Protein AF-A0A6J6YSU6-F1 (afdb_monomer)

Mean predicted aligned error: 17.95 Å

Solvent-accessible surfa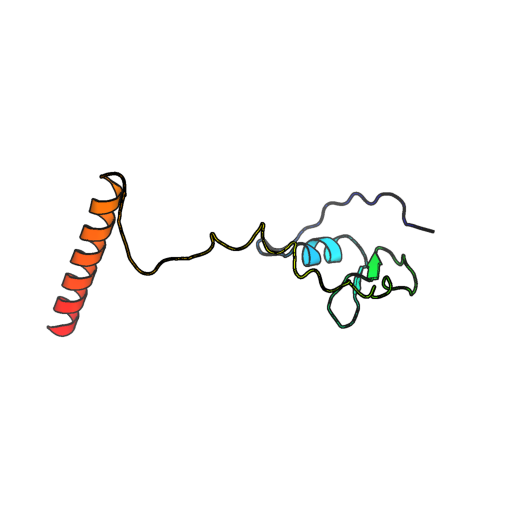ce area (backbone atoms only — not comparable to full-atom values): 7048 Å² total; per-residue (Å²): 125,80,76,74,92,83,87,85,89,72,93,73,63,97,87,56,51,74,65,55,53,48,56,66,71,42,56,67,41,61,55,95,89,66,50,82,28,23,51,74,65,32,52,78,78,58,50,84,77,90,70,87,73,73,85,69,88,76,64,76,82,75,84,74,90,82,83,78,83,79,85,87,82,82,86,88,60,63,82,69,60,56,57,54,55,55,50,54,52,52,51,53,51,52,52,53,53,55,60,73,76,106

InterPro domains:
  IPR047703 SCO2322-like domain [PF28005] (2-50)

Sequence (102 aa):
MPPNTILSCVLVKKNATGTDVLNAAVTVRNDKSGLLCGIE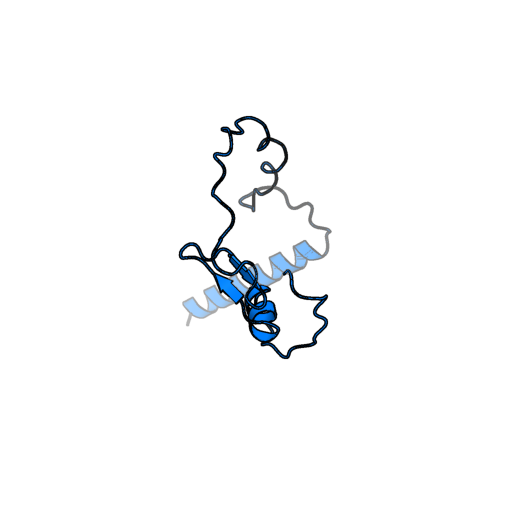GYPKSECGPEIDMPEITAVAASGELEEKEELGEELEIEPLIALSIATVIAIALAVGIKRRRK

Organism: NCBI:txid449393

pLDDT: mean 78.02, std 17.31, range [36.91, 97.62]

Secondary structure (DSSP, 8-state):
-PPPP--------TT--HHHHHHHHS-EEE-TTS-EEEETTBSSS---PPP-----TTSTTSS-SS----SS------HHHHHHHHHHHHHHHHHHHHHHT-

Foldseek 3Di:
DDDDDFDDDFDDDPPDDPVNRLVRRFDWDADPVRHTQDTNCPVVDDRDDDDPDPPCPDPVPPDPDPPPPDDDDDDPDDPVVVVVVVVVVVVVVVVVVVVVVD

Structure (mmCIF, N/CA/C/O backbone):
data_AF-A0A6J6YSU6-F1
#
_entry.id   AF-A0A6J6YSU6-F1
#
loop_
_atom_site.group_PDB
_atom_site.id
_atom_site.type_symbol
_atom_site.label_atom_id
_atom_site.label_alt_id
_atom_site.label_comp_id
_atom_site.label_asym_id
_atom_site.label_entity_id
_atom_site.label_seq_id
_atom_site.pdbx_PDB_ins_code
_atom_site.Cartn_x
_atom_site.Cartn_y
_atom_site.Cartn_z
_atom_site.occupancy
_atom_site.B_iso_or_equiv
_atom_site.auth_seq_id
_atom_site.auth_comp_id
_atom_site.auth_asym_id
_atom_site.auth_atom_id
_atom_site.pdbx_PDB_model_num
ATOM 1 N N . MET A 1 1 ? 6.672 -3.105 -17.125 1.00 74.44 1 MET A N 1
ATOM 2 C CA . MET A 1 1 ? 5.564 -2.298 -17.669 1.00 74.44 1 MET A CA 1
ATOM 3 C C . MET A 1 1 ? 4.687 -1.910 -16.490 1.00 74.44 1 MET A C 1
ATOM 5 O O . MET A 1 1 ? 4.536 -2.769 -15.624 1.00 74.44 1 MET A O 1
ATOM 9 N N . PRO A 1 2 ? 4.207 -0.658 -16.391 1.00 80.00 2 PRO A N 1
ATOM 10 C CA . PRO A 1 2 ? 3.287 -0.264 -15.328 1.00 80.00 2 PRO A CA 1
ATOM 11 C C . PRO A 1 2 ? 2.037 -1.157 -15.334 1.00 80.00 2 PRO A C 1
ATOM 13 O O . PRO A 1 2 ? 1.628 -1.589 -16.418 1.00 80.00 2 PRO A O 1
ATOM 16 N N . PRO A 1 3 ? 1.448 -1.461 -14.167 1.00 80.00 3 PRO A N 1
ATOM 17 C CA . PRO A 1 3 ? 0.213 -2.227 -14.101 1.00 80.00 3 PRO A CA 1
ATOM 18 C C . PRO A 1 3 ? -0.935 -1.456 -14.766 1.00 80.00 3 PRO A C 1
ATOM 20 O O . PRO A 1 3 ? -0.928 -0.225 -14.831 1.00 80.00 3 PRO A O 1
ATOM 23 N N . ASN A 1 4 ? -1.933 -2.193 -15.257 1.00 88.88 4 ASN A N 1
ATOM 24 C CA . ASN A 1 4 ? -3.199 -1.598 -15.689 1.00 88.88 4 ASN A CA 1
ATOM 25 C C . ASN A 1 4 ? -3.907 -0.937 -14.496 1.00 88.88 4 ASN A C 1
ATOM 27 O O . ASN A 1 4 ? -3.550 -1.182 -13.346 1.00 88.88 4 ASN A O 1
ATOM 31 N N . THR A 1 5 ? -4.930 -0.122 -14.752 1.00 90.62 5 THR A N 1
ATOM 32 C CA . THR A 1 5 ? -5.744 0.471 -13.683 1.00 90.62 5 THR A CA 1
ATOM 33 C C . THR A 1 5 ? -6.320 -0.613 -12.770 1.00 90.62 5 THR A C 1
ATOM 35 O O . THR A 1 5 ? -6.957 -1.553 -13.243 1.00 90.62 5 THR A O 1
ATOM 38 N N . ILE A 1 6 ? -6.112 -0.464 -11.460 1.00 88.25 6 ILE A N 1
ATOM 39 C CA . ILE A 1 6 ? -6.594 -1.396 -10.437 1.00 88.25 6 ILE A CA 1
ATOM 40 C C . ILE A 1 6 ? -7.782 -0.746 -9.731 1.00 88.25 6 ILE A C 1
ATOM 42 O O . ILE A 1 6 ? -7.654 0.331 -9.153 1.00 88.25 6 ILE A O 1
ATOM 46 N N . LEU A 1 7 ? -8.939 -1.402 -9.784 1.00 92.81 7 LEU A N 1
ATOM 47 C CA . LEU A 1 7 ? -10.160 -0.986 -9.098 1.00 92.81 7 LEU A CA 1
ATOM 48 C C . LEU A 1 7 ? -10.630 -2.152 -8.233 1.00 92.81 7 LEU A C 1
ATOM 50 O O . LEU A 1 7 ? -11.032 -3.189 -8.757 1.00 92.81 7 LEU A O 1
ATOM 54 N N . SER A 1 8 ? -10.544 -1.994 -6.915 1.00 91.25 8 SER A N 1
ATOM 55 C CA . SER A 1 8 ? -10.910 -3.033 -5.953 1.00 91.25 8 SER A CA 1
ATOM 56 C C . SER A 1 8 ? -11.515 -2.419 -4.694 1.00 91.25 8 SER A C 1
ATOM 58 O O . SER A 1 8 ? -11.174 -1.300 -4.308 1.00 91.25 8 SER A O 1
ATOM 60 N N . CYS A 1 9 ? -12.408 -3.164 -4.048 1.00 95.75 9 CYS A N 1
ATOM 61 C CA . CYS A 1 9 ? -12.938 -2.837 -2.730 1.00 95.75 9 CYS A CA 1
ATOM 62 C C . CYS A 1 9 ? -12.347 -3.806 -1.705 1.00 95.75 9 CYS A C 1
ATOM 64 O O . CYS A 1 9 ? -12.328 -5.014 -1.936 1.00 95.75 9 CYS A O 1
ATOM 66 N N . VAL A 1 10 ? -11.912 -3.285 -0.557 1.00 96.25 10 VAL A N 1
ATOM 67 C CA . VAL A 1 10 ? -11.300 -4.084 0.512 1.00 96.25 10 VAL A CA 1
ATOM 68 C C . VAL A 1 10 ? -11.933 -3.798 1.864 1.00 96.25 10 VAL A C 1
ATOM 70 O O . VAL A 1 10 ? -12.384 -2.688 2.143 1.00 96.25 10 VAL A O 1
ATOM 73 N N . LEU A 1 11 ? -11.966 -4.825 2.710 1.00 97.38 11 LEU A N 1
ATOM 74 C CA . LEU A 1 11 ? -12.444 -4.738 4.084 1.00 97.38 11 LEU A CA 1
ATOM 75 C C . LEU A 1 11 ? -11.267 -4.454 5.012 1.00 97.38 11 LEU A C 1
ATOM 77 O O . LEU A 1 11 ? -10.323 -5.237 5.094 1.00 97.38 11 LEU A O 1
ATOM 81 N N . VAL A 1 12 ? -11.351 -3.345 5.738 1.00 97.38 12 VAL A N 1
ATOM 82 C CA . VAL A 1 12 ? -10.335 -2.915 6.701 1.00 97.38 12 VAL A CA 1
ATOM 83 C C . VAL A 1 12 ? -10.970 -2.568 8.043 1.00 97.38 12 VAL A C 1
ATOM 85 O O . VAL A 1 12 ? -12.187 -2.421 8.170 1.00 97.38 12 VAL A O 1
ATOM 88 N N . LYS A 1 13 ? -10.137 -2.435 9.076 1.00 97.62 13 LYS A N 1
ATOM 89 C CA . LYS A 1 13 ? -10.581 -1.964 10.393 1.00 97.62 13 LYS A CA 1
ATOM 90 C C . LYS A 1 13 ? -11.022 -0.499 10.311 1.00 97.62 13 LYS A C 1
ATOM 92 O O . LYS A 1 13 ? -10.513 0.263 9.500 1.00 97.62 13 LYS A O 1
ATOM 97 N N . LYS A 1 14 ? -11.913 -0.083 11.215 1.00 96.31 14 LYS A N 1
ATOM 98 C CA . LYS A 1 14 ? -12.457 1.288 11.247 1.00 96.31 14 LYS A CA 1
ATOM 99 C C . LYS A 1 14 ? -11.388 2.386 11.380 1.00 96.31 14 LYS A C 1
ATOM 101 O O . LYS A 1 14 ? -11.578 3.465 10.843 1.00 96.31 14 LYS A O 1
ATOM 106 N N . ASN A 1 15 ? -10.275 2.093 12.054 1.00 96.44 15 ASN A N 1
ATOM 107 C CA . ASN A 1 15 ? -9.168 3.032 12.271 1.00 96.44 15 ASN A CA 1
ATOM 108 C C . ASN A 1 15 ? -7.943 2.680 11.406 1.00 96.44 15 ASN A C 1
ATOM 110 O O . ASN A 1 15 ? -6.810 2.873 11.837 1.00 96.44 15 ASN A O 1
ATOM 114 N N . ALA A 1 16 ? -8.166 2.062 10.244 1.00 96.56 16 ALA A N 1
ATOM 115 C CA . ALA A 1 16 ? -7.104 1.744 9.300 1.00 96.56 16 ALA A CA 1
ATOM 116 C C . ALA A 1 16 ? -6.562 3.019 8.643 1.00 96.56 16 ALA A C 1
ATOM 118 O O . ALA A 1 16 ? -7.312 3.941 8.321 1.00 96.56 16 ALA A O 1
ATOM 119 N N . THR A 1 17 ? -5.254 3.050 8.428 1.00 94.62 17 THR A N 1
ATOM 120 C CA . THR A 1 17 ? -4.569 4.113 7.693 1.00 94.62 17 THR A CA 1
ATOM 121 C C . THR A 1 17 ? -4.712 3.912 6.183 1.00 94.62 17 THR A C 1
ATOM 123 O O . THR 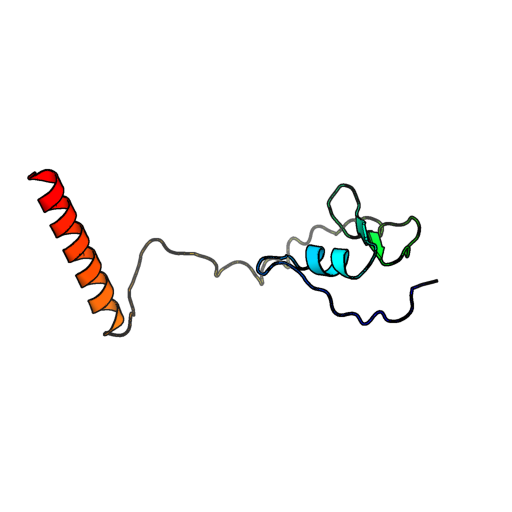A 1 17 ? -5.060 2.827 5.711 1.00 94.62 17 THR A O 1
ATOM 126 N N . GLY A 1 18 ? -4.403 4.944 5.391 1.00 92.31 18 GLY A N 1
ATOM 127 C CA . GLY A 1 18 ? -4.396 4.822 3.927 1.00 92.31 18 GLY A CA 1
ATOM 128 C C . GLY A 1 18 ? -3.449 3.723 3.426 1.00 92.31 18 GLY A C 1
ATOM 129 O O . GLY A 1 18 ? -3.787 2.990 2.499 1.00 92.31 18 GLY A O 1
ATOM 130 N N . THR A 1 19 ? -2.305 3.539 4.088 1.00 92.31 19 THR A N 1
ATOM 131 C CA . THR A 1 19 ? -1.363 2.448 3.801 1.00 92.31 19 THR A CA 1
ATOM 132 C C . THR A 1 19 ? -1.939 1.073 4.115 1.00 92.31 19 THR A C 1
ATOM 134 O O . THR A 1 19 ? -1.712 0.145 3.347 1.00 92.31 19 THR A O 1
ATOM 137 N N . ASP A 1 20 ? -2.729 0.928 5.181 1.00 93.88 20 ASP A N 1
ATOM 138 C CA . ASP A 1 20 ? -3.390 -0.346 5.497 1.00 93.88 20 ASP A CA 1
ATOM 139 C C . ASP A 1 20 ? -4.404 -0.736 4.417 1.00 93.88 20 ASP A C 1
ATOM 141 O O . ASP A 1 20 ? -4.480 -1.899 4.022 1.00 93.88 20 ASP A O 1
ATOM 145 N N . VAL A 1 21 ? -5.159 0.242 3.908 1.00 95.19 21 VAL A N 1
ATOM 146 C CA . VAL A 1 21 ? -6.100 0.036 2.797 1.00 95.19 21 VAL A CA 1
ATOM 147 C C . VAL A 1 21 ? -5.356 -0.363 1.528 1.00 95.19 21 VAL A C 1
ATOM 149 O O . VAL A 1 21 ? -5.746 -1.327 0.871 1.00 95.19 21 VAL A O 1
ATOM 152 N N . LEU A 1 22 ? -4.273 0.344 1.198 1.00 93.94 22 LEU A N 1
ATOM 153 C CA . LEU A 1 22 ? -3.479 0.044 0.011 1.00 93.94 22 LEU A CA 1
ATOM 154 C C . LEU A 1 22 ? -2.865 -1.362 0.092 1.00 93.94 22 LEU A C 1
ATOM 156 O O . LEU A 1 22 ? -3.014 -2.139 -0.846 1.00 93.94 22 LEU A O 1
ATOM 160 N N . ASN A 1 23 ? -2.270 -1.718 1.232 1.00 93.06 23 ASN A N 1
ATOM 161 C CA . ASN A 1 23 ? -1.693 -3.044 1.478 1.00 93.06 23 ASN A CA 1
ATOM 162 C C . ASN A 1 23 ? -2.736 -4.170 1.450 1.00 93.06 23 ASN A C 1
ATOM 164 O O . ASN A 1 23 ? -2.406 -5.310 1.133 1.00 93.06 23 ASN A O 1
ATOM 168 N N . ALA A 1 24 ? -3.992 -3.877 1.794 1.00 94.88 24 ALA A N 1
ATOM 169 C CA . ALA A 1 24 ? -5.078 -4.845 1.684 1.00 94.88 24 ALA A CA 1
ATOM 170 C C . ALA A 1 24 ? -5.533 -5.056 0.229 1.00 94.88 24 ALA A C 1
ATOM 172 O O . ALA A 1 24 ? -6.059 -6.121 -0.093 1.00 94.88 24 ALA A O 1
ATOM 173 N N . ALA A 1 25 ? -5.370 -4.051 -0.635 1.00 94.50 25 ALA A N 1
ATOM 174 C CA . ALA A 1 25 ? -5.829 -4.089 -2.023 1.00 94.50 25 ALA A CA 1
ATOM 175 C C . ALA A 1 25 ? -4.790 -4.652 -2.994 1.00 94.50 25 ALA A C 1
ATOM 177 O O . ALA A 1 25 ? -5.170 -5.309 -3.964 1.00 94.50 25 ALA A O 1
ATOM 178 N N . VAL A 1 26 ? -3.509 -4.372 -2.762 1.00 93.75 26 VAL A N 1
ATOM 179 C CA . VAL A 1 26 ? -2.411 -4.659 -3.692 1.00 93.75 26 VAL A CA 1
ATOM 180 C C . VAL A 1 26 ? -1.123 -4.984 -2.946 1.00 93.75 26 VAL A C 1
ATOM 182 O O . VAL A 1 26 ? -0.933 -4.616 -1.788 1.00 93.75 26 VAL A O 1
ATOM 185 N N . THR A 1 27 ? -0.197 -5.638 -3.639 1.00 92.56 27 THR A N 1
ATOM 186 C CA . THR A 1 27 ? 1.155 -5.868 -3.134 1.00 92.56 27 THR A CA 1
ATOM 187 C C . THR A 1 27 ? 1.962 -4.582 -3.228 1.00 92.56 27 THR A C 1
ATOM 189 O O . THR A 1 27 ? 2.187 -4.051 -4.318 1.00 92.56 27 THR A O 1
ATOM 192 N N . VAL A 1 28 ? 2.449 -4.111 -2.085 1.00 93.50 28 VAL A N 1
ATOM 193 C CA . VAL A 1 28 ? 3.249 -2.893 -1.969 1.00 93.50 28 VAL A CA 1
ATOM 194 C C . VAL A 1 28 ? 4.659 -3.239 -1.506 1.00 93.50 28 VAL A C 1
ATOM 196 O O . VAL A 1 28 ? 4.858 -4.089 -0.639 1.00 93.50 28 VAL A O 1
ATOM 199 N N . ARG A 1 29 ? 5.652 -2.562 -2.082 1.00 92.38 29 ARG A N 1
ATOM 200 C CA . ARG A 1 29 ? 7.035 -2.577 -1.601 1.00 92.38 29 ARG A CA 1
ATOM 201 C C . ARG A 1 29 ? 7.358 -1.225 -0.985 1.00 92.38 29 ARG A C 1
ATOM 203 O O . ARG A 1 29 ? 7.201 -0.213 -1.662 1.00 92.38 29 ARG A O 1
ATOM 210 N N . ASN A 1 30 ? 7.876 -1.224 0.236 1.00 91.81 30 ASN A N 1
ATOM 211 C CA . ASN A 1 30 ? 8.399 -0.036 0.907 1.00 91.81 30 ASN A CA 1
ATOM 212 C C . ASN A 1 30 ? 9.925 -0.106 1.030 1.00 91.81 30 ASN A C 1
ATOM 214 O O . ASN A 1 30 ? 10.508 -1.195 0.993 1.00 91.81 30 ASN A O 1
ATOM 218 N N . ASP A 1 31 ? 10.570 1.046 1.178 1.00 89.12 31 ASP A N 1
ATOM 219 C CA . ASP A 1 31 ? 11.964 1.119 1.610 1.00 89.12 31 ASP A CA 1
ATOM 220 C C . ASP A 1 31 ? 12.079 1.060 3.148 1.00 89.12 31 ASP A C 1
ATOM 222 O O . ASP A 1 31 ? 11.114 0.809 3.872 1.00 89.12 31 ASP A O 1
ATOM 226 N N . LYS A 1 32 ? 13.290 1.302 3.660 1.00 86.50 32 LYS A N 1
ATOM 227 C CA . LYS A 1 32 ? 13.558 1.350 5.104 1.00 86.50 32 LYS A CA 1
ATOM 228 C C . LYS A 1 32 ? 13.012 2.607 5.787 1.00 86.50 32 LYS A C 1
ATOM 230 O O . LYS A 1 32 ? 12.869 2.588 7.006 1.00 86.50 32 LYS A O 1
ATOM 235 N N . SER A 1 33 ? 12.756 3.680 5.039 1.00 86.69 33 SER A N 1
ATOM 236 C CA . SER A 1 33 ? 12.178 4.919 5.566 1.00 86.69 33 SER A CA 1
ATOM 237 C C . SER A 1 33 ? 10.648 4.840 5.681 1.00 86.69 33 SER A C 1
ATOM 239 O O . SER A 1 33 ? 10.035 5.656 6.363 1.00 86.69 33 SER A O 1
ATOM 241 N N . GLY A 1 34 ? 10.037 3.814 5.077 1.00 85.75 34 GLY A N 1
ATOM 242 C CA . GLY A 1 34 ? 8.590 3.612 5.029 1.00 85.75 34 GLY A CA 1
ATOM 243 C C . GLY A 1 34 ? 7.949 4.186 3.764 1.00 85.75 34 GLY A C 1
ATOM 244 O O . GLY A 1 34 ? 6.737 4.051 3.581 1.00 85.75 34 GLY A O 1
ATOM 245 N N . LEU A 1 35 ? 8.737 4.766 2.858 1.00 88.12 35 LEU A N 1
ATOM 246 C CA . LEU A 1 35 ? 8.265 5.298 1.585 1.00 88.12 35 LEU A CA 1
ATOM 247 C C . LEU A 1 35 ? 7.910 4.171 0.611 1.00 88.12 35 LEU A C 1
ATOM 249 O O . LEU A 1 35 ? 8.513 3.098 0.603 1.00 88.12 35 LEU A O 1
ATOM 253 N N . LEU A 1 36 ? 6.893 4.417 -0.212 1.00 90.50 36 LEU A N 1
ATOM 254 C CA . LEU A 1 36 ? 6.382 3.465 -1.196 1.00 90.50 36 LEU A CA 1
ATOM 255 C C . LEU A 1 36 ? 7.317 3.414 -2.411 1.00 90.50 36 LEU A C 1
ATOM 257 O O . LEU A 1 36 ? 7.497 4.407 -3.109 1.00 90.50 36 LEU A O 1
ATOM 261 N N . CYS A 1 37 ? 7.859 2.237 -2.705 1.00 91.31 37 CYS A N 1
ATOM 262 C CA . CYS A 1 37 ? 8.765 2.008 -3.829 1.00 91.31 37 CYS A CA 1
ATOM 263 C C . CYS A 1 37 ? 8.119 1.315 -5.019 1.00 91.31 37 CYS A C 1
ATOM 265 O O . CYS A 1 37 ? 8.672 1.356 -6.113 1.00 91.31 37 CYS A O 1
ATOM 267 N N . GLY A 1 38 ? 7.013 0.603 -4.820 1.00 91.81 38 GLY A N 1
ATOM 268 C CA . GLY A 1 38 ? 6.342 -0.084 -5.914 1.00 91.81 38 GLY A CA 1
ATOM 269 C C . GLY A 1 38 ? 5.001 -0.671 -5.522 1.00 91.81 38 GLY A C 1
ATOM 270 O O . GLY A 1 38 ? 4.777 -1.016 -4.363 1.00 91.81 38 GLY A O 1
ATOM 271 N N . ILE A 1 39 ? 4.132 -0.786 -6.520 1.00 92.62 39 ILE A N 1
ATOM 272 C CA . ILE A 1 39 ? 2.774 -1.317 -6.425 1.00 92.62 39 ILE A CA 1
ATOM 273 C C . ILE A 1 39 ? 2.629 -2.391 -7.504 1.00 92.62 39 ILE A C 1
ATOM 275 O O . ILE A 1 39 ? 3.004 -2.164 -8.655 1.00 92.62 39 ILE A O 1
ATOM 279 N N . GLU A 1 40 ? 2.136 -3.573 -7.133 1.00 92.06 40 GLU A N 1
ATOM 280 C CA . GLU A 1 40 ? 1.988 -4.728 -8.036 1.00 92.06 40 GLU A CA 1
ATOM 281 C C . GLU A 1 40 ? 3.285 -5.060 -8.801 1.00 92.06 40 GLU A C 1
ATOM 283 O O . GLU A 1 40 ? 3.304 -5.348 -9.998 1.00 92.06 40 GLU A O 1
ATOM 288 N N . GLY A 1 41 ? 4.418 -4.977 -8.096 1.00 89.25 41 GLY A N 1
ATOM 289 C CA . GLY A 1 41 ? 5.735 -5.303 -8.647 1.00 89.25 41 GLY A CA 1
ATOM 290 C C . GLY A 1 41 ? 6.328 -4.251 -9.592 1.00 89.25 41 GLY A C 1
ATOM 291 O O . GLY A 1 41 ? 7.367 -4.516 -10.203 1.00 89.25 41 GLY A O 1
ATOM 292 N N . TYR A 1 42 ? 5.719 -3.065 -9.713 1.00 90.25 42 TYR A N 1
ATOM 293 C CA . TYR A 1 42 ? 6.256 -1.954 -10.496 1.00 90.25 42 TYR A CA 1
ATOM 294 C C . TYR A 1 42 ? 6.410 -0.673 -9.658 1.00 90.25 42 TYR A C 1
ATOM 296 O O . TYR A 1 42 ? 5.456 -0.267 -8.998 1.00 90.25 42 TYR A O 1
ATOM 304 N N . PRO A 1 43 ? 7.554 0.029 -9.734 1.00 89.56 43 PRO A N 1
ATOM 305 C CA . PRO A 1 43 ? 8.827 -0.399 -10.313 1.00 89.56 43 PRO A CA 1
ATOM 306 C C . PRO A 1 43 ? 9.391 -1.667 -9.651 1.00 89.56 43 PRO A C 1
ATOM 308 O O . PRO A 1 43 ? 9.208 -1.904 -8.455 1.00 89.56 43 PRO A O 1
ATOM 311 N N . LYS A 1 44 ? 10.112 -2.479 -10.438 1.00 88.25 44 LYS A N 1
ATOM 312 C CA . LYS A 1 44 ? 10.608 -3.794 -9.997 1.00 88.25 44 LYS A CA 1
ATOM 313 C C . LYS A 1 44 ? 11.679 -3.699 -8.903 1.00 88.25 44 LYS A C 1
ATOM 315 O O . LYS A 1 44 ? 11.697 -4.531 -8.003 1.00 88.25 44 LYS A O 1
ATOM 320 N N . SER A 1 45 ? 12.562 -2.707 -8.993 1.00 87.25 45 SER A N 1
ATOM 321 C CA . SER A 1 45 ? 13.723 -2.536 -8.103 1.00 87.25 45 SER A CA 1
ATOM 322 C C . SER A 1 45 ? 13.874 -1.102 -7.615 1.00 87.25 45 SER A C 1
ATOM 324 O O . SER A 1 45 ? 14.090 -0.879 -6.425 1.00 87.25 45 SER A O 1
ATOM 326 N N . GLU A 1 46 ? 13.699 -0.138 -8.513 1.00 86.06 46 GLU A N 1
ATOM 327 C CA . GLU A 1 46 ? 13.905 1.274 -8.206 1.00 86.06 46 GLU A CA 1
ATOM 328 C C . GLU A 1 46 ? 12.890 1.761 -7.167 1.00 86.06 46 GLU A C 1
ATOM 330 O O . GLU A 1 46 ? 11.694 1.496 -7.277 1.00 86.06 46 GLU A O 1
ATOM 335 N N . CYS A 1 47 ? 13.374 2.437 -6.134 1.00 84.81 47 CYS A N 1
ATOM 336 C CA . CYS A 1 47 ? 12.599 3.391 -5.349 1.00 84.81 47 CYS A CA 1
ATOM 337 C C . CYS A 1 47 ? 13.112 4.746 -5.839 1.00 84.81 47 CYS A C 1
ATOM 339 O O . CYS A 1 47 ? 14.330 4.878 -5.947 1.00 84.81 47 CYS A O 1
ATOM 341 N N . GLY A 1 48 ? 12.239 5.662 -6.277 1.00 79.12 48 GLY A N 1
ATOM 342 C CA . GLY A 1 48 ? 12.662 6.892 -6.969 1.00 79.12 48 GLY A CA 1
ATOM 343 C C . GLY A 1 48 ? 13.864 7.560 -6.278 1.00 79.12 48 GLY A C 1
ATOM 344 O O . GLY A 1 48 ? 13.891 7.580 -5.048 1.00 79.12 48 GLY A O 1
ATOM 345 N N . PRO A 1 49 ? 14.876 8.028 -7.033 1.00 75.62 49 PRO A N 1
ATOM 346 C CA . PRO A 1 49 ? 16.110 8.521 -6.438 1.00 75.62 49 PRO A CA 1
ATOM 347 C C . PRO A 1 49 ? 15.822 9.720 -5.539 1.00 75.62 49 PRO A C 1
ATOM 349 O O . PRO A 1 49 ? 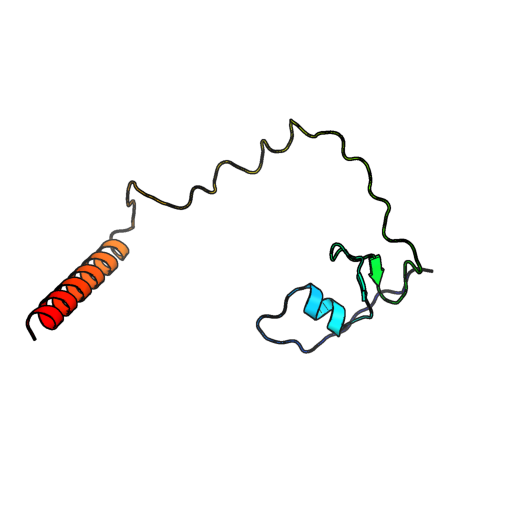14.984 10.562 -5.865 1.00 75.62 49 PRO A O 1
ATOM 352 N N . GLU A 1 50 ? 16.547 9.797 -4.429 1.00 73.31 50 GLU A N 1
ATOM 353 C CA . GLU A 1 50 ? 16.580 10.998 -3.608 1.00 73.31 50 GLU A CA 1
ATOM 354 C C . GLU A 1 50 ? 17.110 12.145 -4.474 1.00 73.31 50 GLU A C 1
ATOM 356 O O . GLU A 1 50 ? 18.178 12.037 -5.084 1.00 73.31 50 GLU A O 1
ATOM 361 N N . ILE A 1 51 ? 16.322 13.210 -4.597 1.00 77.56 51 ILE A N 1
ATOM 362 C CA . ILE A 1 51 ? 16.740 14.423 -5.292 1.00 77.56 51 ILE A CA 1
ATOM 363 C C . ILE A 1 51 ? 17.183 15.402 -4.219 1.00 77.56 51 ILE A C 1
ATOM 365 O O . ILE A 1 51 ? 16.413 15.681 -3.300 1.00 77.56 51 ILE A O 1
ATOM 369 N N . ASP A 1 52 ? 18.395 15.939 -4.356 1.00 80.62 52 ASP A N 1
ATOM 370 C CA . ASP A 1 52 ? 18.864 17.044 -3.526 1.00 80.62 52 ASP A CA 1
ATOM 371 C C . ASP A 1 52 ? 17.913 18.229 -3.707 1.00 80.62 52 ASP A C 1
ATOM 373 O O . ASP A 1 52 ? 17.944 18.945 -4.714 1.00 80.62 52 ASP A O 1
ATOM 377 N N . MET A 1 53 ? 17.013 18.408 -2.742 1.00 76.50 53 MET A N 1
ATOM 378 C CA . MET A 1 53 ? 16.150 19.572 -2.714 1.00 76.50 53 MET A CA 1
ATOM 379 C C . MET A 1 53 ? 17.041 20.777 -2.393 1.00 76.50 53 MET A C 1
ATOM 381 O O . MET A 1 53 ? 17.718 20.758 -1.360 1.00 76.50 53 MET A O 1
ATOM 385 N N . PRO A 1 54 ? 17.074 21.826 -3.235 1.00 78.19 54 PRO A N 1
ATOM 386 C CA . PRO A 1 54 ? 17.751 23.054 -2.854 1.00 78.19 54 PRO A CA 1
ATOM 387 C C . PRO A 1 54 ? 17.119 23.575 -1.564 1.00 78.19 54 PRO A C 1
ATOM 389 O O . PRO A 1 54 ? 15.915 23.433 -1.360 1.00 78.19 54 PRO A O 1
ATOM 392 N N . GLU A 1 55 ? 17.930 24.170 -0.695 1.00 74.12 55 GLU A N 1
ATOM 393 C CA . GLU A 1 55 ? 17.481 24.720 0.579 1.00 74.12 55 GLU A CA 1
ATOM 394 C C . GLU A 1 55 ? 16.405 25.789 0.315 1.00 74.12 55 GLU A C 1
ATOM 396 O O . GLU A 1 55 ? 16.702 26.930 -0.048 1.00 74.12 55 GLU A O 1
ATOM 401 N N . ILE A 1 56 ? 15.127 25.407 0.423 1.00 64.94 56 ILE A N 1
ATOM 402 C CA . ILE A 1 56 ? 14.005 26.319 0.212 1.00 64.94 56 ILE A CA 1
ATOM 403 C C . ILE A 1 56 ? 13.851 27.153 1.481 1.00 64.94 56 ILE A C 1
ATOM 405 O O . ILE A 1 56 ? 12.928 26.980 2.269 1.00 64.94 56 ILE A O 1
ATOM 409 N N . THR A 1 57 ? 14.751 28.110 1.662 1.00 58.03 57 THR A N 1
ATOM 410 C CA . THR A 1 57 ? 14.675 29.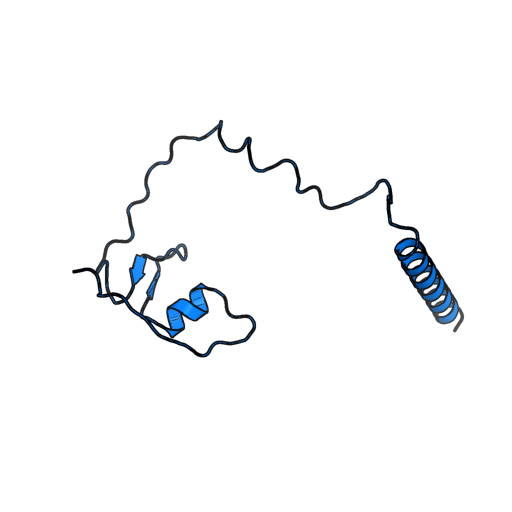121 2.724 1.00 58.03 57 THR A CA 1
ATOM 411 C C . THR A 1 57 ? 13.529 30.127 2.518 1.00 58.03 57 THR A C 1
ATOM 413 O O . THR A 1 57 ? 13.428 31.090 3.269 1.00 58.03 57 THR A O 1
ATOM 416 N N . ALA A 1 58 ? 12.636 29.934 1.533 1.00 58.28 58 ALA A N 1
ATOM 417 C CA . ALA A 1 58 ? 11.679 30.969 1.125 1.00 58.28 58 ALA A CA 1
ATOM 418 C C . ALA A 1 58 ? 10.260 30.514 0.713 1.00 58.28 58 ALA A C 1
ATOM 420 O O . ALA A 1 58 ? 9.532 31.324 0.147 1.00 58.28 58 ALA A O 1
ATOM 421 N N . VAL A 1 59 ? 9.818 29.274 0.976 1.00 53.12 59 VAL A N 1
ATOM 422 C CA . VAL A 1 59 ? 8.405 28.877 0.705 1.00 53.12 59 VAL A CA 1
ATOM 423 C C . VAL A 1 59 ? 7.704 28.246 1.918 1.00 53.12 59 VAL A C 1
ATOM 425 O O . VAL A 1 59 ? 6.495 28.055 1.909 1.00 53.12 59 VAL A O 1
ATOM 428 N N . ALA A 1 60 ? 8.410 28.084 3.041 1.00 52.69 60 ALA A N 1
ATOM 429 C CA . ALA A 1 60 ? 7.797 27.861 4.356 1.00 52.69 60 ALA A CA 1
ATOM 430 C C . ALA A 1 60 ? 7.204 29.152 4.975 1.00 52.69 60 ALA A C 1
ATOM 432 O O . ALA A 1 60 ? 6.962 29.212 6.173 1.00 52.69 60 ALA A O 1
ATOM 433 N N . ALA A 1 61 ? 6.969 30.200 4.173 1.00 53.66 61 ALA A N 1
ATOM 434 C CA . ALA A 1 61 ? 6.314 31.441 4.605 1.00 53.66 61 ALA A CA 1
ATOM 435 C C . ALA A 1 61 ? 4.839 31.537 4.170 1.00 53.66 61 ALA A C 1
ATOM 437 O O . ALA A 1 61 ? 4.228 32.599 4.252 1.00 53.66 61 ALA A O 1
ATOM 438 N N . SER A 1 62 ? 4.246 30.435 3.718 1.00 51.22 62 SER A N 1
ATOM 439 C CA . SER A 1 62 ? 2.803 30.332 3.490 1.00 51.22 62 SER A CA 1
ATOM 440 C C . SER A 1 62 ? 2.327 28.969 3.975 1.00 51.22 62 SER A C 1
ATOM 442 O O . SER A 1 62 ? 2.086 28.068 3.178 1.00 51.22 62 SER A O 1
ATOM 444 N N . GLY A 1 63 ? 2.284 28.792 5.294 1.00 51.91 63 GLY A N 1
ATOM 445 C CA . GLY A 1 63 ? 1.781 27.560 5.897 1.00 51.91 63 GLY A CA 1
ATOM 446 C C . GLY A 1 63 ? 1.945 27.440 7.408 1.00 51.91 63 GLY A C 1
ATOM 447 O O . GLY A 1 63 ? 1.278 26.601 7.991 1.00 51.91 63 GLY A O 1
ATOM 448 N N . GLU A 1 64 ? 2.766 28.271 8.055 1.00 52.56 64 GLU A N 1
ATOM 449 C CA . GLU A 1 64 ? 2.958 28.178 9.506 1.00 52.56 64 GLU A CA 1
ATOM 450 C C . GLU A 1 64 ? 3.056 29.567 10.142 1.00 52.56 64 GLU A C 1
ATOM 452 O O . GLU A 1 64 ? 4.131 30.056 10.455 1.00 52.56 64 GLU A O 1
ATOM 457 N N . LEU A 1 65 ? 1.904 30.224 10.277 1.00 46.97 65 LEU A N 1
ATOM 458 C CA . LEU A 1 65 ? 1.532 31.020 11.450 1.00 46.97 65 LEU A CA 1
ATOM 459 C C . LEU A 1 65 ? 0.002 31.068 11.501 1.00 46.97 65 LEU A C 1
ATOM 461 O O . LEU A 1 65 ? -0.586 32.111 11.262 1.00 46.97 65 LEU A O 1
ATOM 465 N N . GLU A 1 66 ? -0.628 29.923 11.760 1.00 54.09 66 GLU A N 1
ATOM 466 C CA . GLU A 1 66 ? -1.930 29.851 12.441 1.00 54.09 66 GLU A CA 1
ATOM 467 C C . GLU A 1 66 ? -2.202 28.413 12.919 1.00 54.09 66 GLU A C 1
ATOM 469 O O . GLU A 1 66 ? -3.239 27.819 12.668 1.00 54.09 66 GLU A O 1
ATOM 474 N N . GLU A 1 67 ? -1.243 27.841 13.649 1.00 51.91 67 GLU A N 1
ATOM 475 C CA . GLU A 1 67 ? -1.534 26.780 14.618 1.00 51.91 67 GLU A CA 1
ATOM 476 C C . GLU A 1 67 ? -0.861 27.177 15.934 1.00 51.91 67 GLU A C 1
ATOM 478 O O . GLU A 1 67 ? 0.224 26.737 16.304 1.00 51.91 67 GLU A O 1
ATOM 483 N N . LYS A 1 68 ? -1.484 28.145 16.608 1.00 36.91 68 LYS A N 1
ATOM 484 C CA . LYS A 1 68 ? -1.269 28.397 18.029 1.00 36.91 68 LYS A CA 1
ATOM 485 C C . LYS A 1 68 ? -2.502 27.849 18.732 1.00 36.91 68 LYS A C 1
ATOM 487 O O . LYS A 1 68 ? -3.474 28.572 18.933 1.00 36.91 68 LYS A O 1
ATOM 492 N N . GLU A 1 69 ? -2.471 26.562 19.062 1.00 45.59 69 GLU A N 1
ATOM 493 C CA . GLU A 1 69 ? -3.415 26.008 20.026 1.00 45.59 69 GLU A CA 1
ATOM 494 C C . GLU A 1 69 ? -3.103 26.630 21.399 1.00 45.59 69 GLU A C 1
ATOM 496 O O . GLU A 1 69 ? -2.029 26.456 21.976 1.00 45.59 69 GLU A O 1
ATOM 501 N N . GLU A 1 70 ? -4.027 27.490 21.815 1.00 45.97 70 GLU A N 1
ATOM 502 C CA . GLU A 1 70 ? -4.458 27.789 23.177 1.00 45.97 70 GLU A CA 1
ATOM 503 C C . GLU A 1 70 ? -3.444 27.655 24.325 1.00 45.97 70 GLU A C 1
ATOM 505 O O . GLU A 1 70 ? -3.241 26.593 24.909 1.00 45.97 70 GLU A O 1
ATOM 510 N N . LEU A 1 71 ? -3.007 28.809 24.836 1.00 44.38 71 LEU A N 1
ATOM 511 C CA . LEU A 1 71 ? -3.159 29.039 26.271 1.00 44.38 71 LEU A CA 1
ATOM 512 C C . LEU A 1 71 ? -3.350 30.533 26.545 1.00 44.38 71 LEU A C 1
ATOM 514 O O . LEU A 1 71 ? -2.388 31.292 26.635 1.00 44.38 71 LEU A O 1
ATOM 518 N N . GLY A 1 72 ? -4.617 30.919 26.683 1.00 43.19 72 GLY A N 1
ATOM 519 C CA . GLY A 1 72 ? -5.036 32.229 27.171 1.00 43.19 72 GLY A CA 1
ATOM 520 C C . GLY A 1 72 ? -5.149 33.280 26.077 1.00 43.19 72 GLY A C 1
ATOM 521 O O . GLY A 1 72 ? -4.144 33.791 25.599 1.00 43.19 72 GLY A O 1
ATOM 522 N N . GLU A 1 73 ? -6.379 33.608 25.690 1.00 46.66 73 GLU A N 1
ATOM 523 C CA . GLU A 1 73 ? -7.031 34.889 26.010 1.00 46.66 73 GLU A CA 1
ATOM 524 C C . GLU A 1 73 ? -8.273 35.056 25.109 1.00 46.66 73 GLU A C 1
ATOM 526 O O . GLU A 1 73 ? -8.234 34.765 23.921 1.00 46.66 73 GLU A O 1
ATOM 531 N N . GLU A 1 74 ? -9.372 35.491 25.728 1.00 44.53 74 GLU A N 1
ATOM 532 C CA . GLU A 1 74 ? -10.639 35.946 25.129 1.00 44.53 74 GLU A CA 1
ATOM 533 C C . GLU A 1 74 ? -11.595 34.919 24.483 1.00 44.53 74 GLU A C 1
ATOM 535 O O . GLU A 1 74 ? -11.624 34.645 23.288 1.00 44.53 74 GLU A O 1
ATOM 540 N N . LEU A 1 75 ? -12.511 34.440 25.334 1.00 45.69 75 LEU A N 1
ATOM 541 C CA . LEU A 1 75 ? -13.828 33.942 24.954 1.00 45.69 75 LEU A CA 1
ATOM 542 C C . LEU A 1 75 ? -14.640 35.033 24.217 1.00 45.69 75 LEU A C 1
ATOM 544 O O . LEU A 1 75 ? -15.336 35.811 24.868 1.00 45.69 75 LEU A O 1
ATOM 548 N N . GLU A 1 76 ? -14.705 34.999 22.890 1.00 54.72 76 GLU A N 1
ATOM 549 C CA . GLU A 1 76 ? -15.930 35.395 22.174 1.00 54.72 76 GLU A CA 1
ATOM 550 C C . GLU A 1 76 ? -16.744 34.136 21.873 1.00 54.72 76 GLU A C 1
ATOM 552 O O . GLU A 1 76 ? -16.885 33.657 20.753 1.00 54.72 76 GLU A O 1
ATOM 557 N N . ILE A 1 77 ? -17.232 33.537 22.954 1.00 54.00 77 ILE A N 1
ATOM 558 C CA . ILE A 1 77 ? -18.088 32.366 22.920 1.00 54.00 77 ILE A CA 1
ATOM 559 C C . ILE A 1 77 ? -19.535 32.868 22.912 1.00 54.00 77 ILE A C 1
ATOM 561 O O . ILE A 1 77 ? -19.944 33.558 23.848 1.00 54.00 77 ILE A O 1
ATOM 5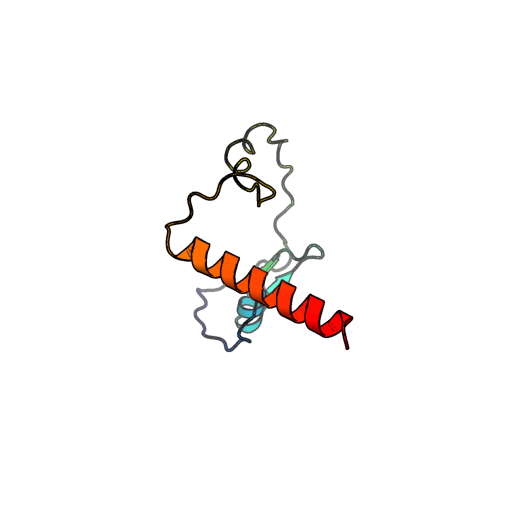65 N N . GLU A 1 78 ? -20.325 32.512 21.892 1.00 61.53 78 GLU A N 1
ATOM 566 C CA . GLU A 1 78 ? -21.777 32.742 21.885 1.00 61.53 78 GLU A CA 1
ATOM 567 C C . GLU A 1 78 ? -22.394 32.395 23.260 1.00 61.53 78 GLU A C 1
ATOM 569 O O . GLU A 1 78 ? -22.025 31.380 23.865 1.00 61.53 78 GLU A O 1
ATOM 574 N N . PRO A 1 79 ? -23.362 33.182 23.771 1.00 61.12 79 PRO A N 1
ATOM 575 C CA . PRO A 1 79 ? -23.780 33.168 25.182 1.00 61.12 79 PRO A CA 1
ATOM 576 C C . PRO A 1 79 ? -24.262 31.808 25.726 1.00 61.12 79 PRO A C 1
ATOM 578 O O . PRO A 1 79 ? -24.369 31.627 26.940 1.00 61.12 79 PRO A O 1
ATOM 581 N N . LEU A 1 80 ? -24.535 30.830 24.859 1.00 56.59 80 LEU A N 1
ATOM 582 C CA . LEU A 1 80 ? -24.958 29.479 25.228 1.00 56.59 80 LEU A CA 1
ATOM 583 C C . LEU A 1 80 ? -23.817 28.570 25.707 1.00 56.59 80 LEU A C 1
ATOM 585 O O . LEU A 1 80 ? -24.021 27.776 26.628 1.00 56.59 80 LEU A O 1
ATOM 589 N N . ILE A 1 81 ? -22.616 28.667 25.134 1.00 59.75 81 ILE A N 1
ATOM 590 C CA . ILE A 1 81 ? -21.529 27.724 25.456 1.00 59.75 81 ILE A CA 1
ATOM 591 C C . ILE A 1 81 ? -20.842 28.125 26.780 1.00 59.75 81 ILE A C 1
ATOM 593 O O . ILE A 1 81 ? -20.436 27.251 27.548 1.00 59.75 81 ILE A O 1
ATOM 597 N N . ALA A 1 82 ? -20.839 29.412 27.147 1.00 60.50 82 ALA A N 1
ATOM 598 C CA . ALA A 1 82 ? -20.313 29.899 28.430 1.00 60.50 82 ALA A CA 1
ATOM 599 C C . ALA A 1 82 ? -21.053 29.332 29.666 1.00 60.50 82 ALA A C 1
ATOM 601 O O . ALA A 1 82 ? -20.428 29.018 30.683 1.00 60.50 82 ALA A O 1
ATOM 602 N N . LEU A 1 83 ? -22.374 29.120 29.578 1.00 62.84 83 LEU A N 1
ATOM 603 C CA . LEU A 1 83 ? -23.165 28.495 30.653 1.00 62.84 83 LEU A CA 1
ATOM 604 C C . LEU A 1 83 ? -22.766 27.030 30.886 1.00 62.84 83 LEU A C 1
ATOM 606 O O . LEU A 1 83 ? -22.767 26.543 32.022 1.00 62.84 83 LEU A O 1
ATOM 610 N N . SER A 1 84 ? -22.397 26.323 29.818 1.00 73.56 84 SER A N 1
ATOM 611 C CA . SER A 1 84 ? -22.012 24.913 29.897 1.00 73.56 84 SER A CA 1
ATOM 612 C C . SER A 1 84 ? -20.703 24.731 30.676 1.00 73.56 84 SER A C 1
ATOM 614 O O . SER A 1 84 ? -20.624 23.901 31.579 1.00 73.56 84 SER A O 1
ATOM 616 N N . ILE A 1 85 ? -19.708 25.583 30.428 1.00 79.19 85 ILE A N 1
ATOM 617 C CA . ILE A 1 85 ? -18.395 25.485 31.072 1.00 79.19 85 ILE A CA 1
ATOM 618 C C . ILE A 1 85 ? -18.502 25.839 32.563 1.00 79.19 85 ILE A C 1
ATOM 620 O O . ILE A 1 85 ? -17.995 25.107 33.416 1.00 79.19 85 ILE A O 1
ATOM 624 N N . ALA A 1 86 ? -19.233 26.906 32.905 1.00 81.94 86 ALA A N 1
ATOM 625 C CA . ALA A 1 86 ? -19.413 27.327 34.296 1.00 81.94 86 ALA A CA 1
ATOM 626 C C . ALA A 1 86 ? -20.118 26.260 35.157 1.00 81.94 86 ALA A C 1
ATOM 628 O O . ALA A 1 86 ? -19.730 26.028 36.306 1.00 81.94 86 ALA A O 1
ATOM 629 N N . THR A 1 87 ? -21.122 25.568 34.606 1.00 79.69 87 THR A N 1
ATOM 630 C CA . THR A 1 87 ? -21.830 24.492 35.324 1.00 79.69 87 THR A CA 1
ATOM 631 C C . THR A 1 87 ? -20.946 23.267 35.545 1.00 79.69 87 THR A C 1
ATOM 633 O O . THR A 1 87 ? -20.919 22.731 36.656 1.00 79.69 87 THR A O 1
ATOM 636 N N . VAL A 1 88 ? -20.163 22.860 34.543 1.00 87.50 88 VAL A N 1
ATOM 637 C CA . VAL A 1 88 ? -19.216 21.740 34.669 1.00 87.50 88 VAL A CA 1
ATOM 638 C C . VAL A 1 88 ? -18.150 22.038 35.727 1.00 87.50 88 VAL A C 1
ATOM 640 O O . VAL A 1 88 ? -17.898 21.195 36.593 1.00 87.50 88 VAL A O 1
ATOM 643 N N . ILE A 1 89 ? -17.582 23.249 35.728 1.00 91.69 89 ILE A N 1
ATOM 644 C CA . ILE A 1 89 ? -16.583 23.666 36.725 1.00 91.69 89 ILE A CA 1
ATOM 645 C C . ILE A 1 89 ? -17.187 23.668 38.137 1.00 91.69 89 ILE A C 1
ATOM 647 O O . ILE A 1 89 ? -16.590 23.115 39.064 1.00 91.69 89 ILE A O 1
ATOM 651 N N . ALA A 1 90 ? -18.388 24.226 38.318 1.00 90.31 90 ALA A N 1
ATOM 652 C CA . ALA A 1 90 ? -19.052 24.263 39.621 1.00 90.31 90 ALA A CA 1
ATOM 653 C C . ALA A 1 90 ? -19.345 22.854 40.170 1.00 90.31 90 ALA A C 1
ATOM 655 O O . ALA A 1 90 ? -19.119 22.588 41.355 1.00 90.31 90 ALA A O 1
ATOM 656 N N . ILE A 1 91 ? -19.791 21.928 39.314 1.00 90.81 91 ILE A N 1
ATOM 657 C CA . ILE A 1 91 ? -20.032 20.527 39.691 1.00 90.81 91 ILE A CA 1
ATOM 658 C C . ILE A 1 91 ? -18.716 19.842 40.075 1.00 90.81 91 ILE A C 1
ATOM 660 O O . ILE A 1 91 ? -18.654 19.182 41.116 1.00 90.81 91 ILE A O 1
ATOM 664 N N . ALA A 1 92 ? -17.652 20.024 39.289 1.00 91.06 92 ALA A N 1
ATOM 665 C CA . ALA A 1 92 ? -16.342 19.442 39.574 1.00 91.06 92 ALA A CA 1
ATOM 666 C C . ALA A 1 92 ? -15.785 19.921 40.925 1.00 91.06 92 ALA A C 1
ATOM 668 O O . ALA A 1 92 ? -15.325 19.106 41.733 1.00 91.06 92 ALA A O 1
ATOM 669 N N . LEU A 1 93 ? -15.899 21.220 41.219 1.00 92.44 93 LEU A N 1
ATOM 670 C CA . LEU A 1 93 ? -15.491 21.793 42.502 1.00 92.44 93 LEU A CA 1
ATOM 671 C C . LEU A 1 93 ? -16.332 21.247 43.662 1.00 92.44 93 LEU A C 1
ATOM 673 O O . LEU A 1 93 ? -15.774 20.825 44.676 1.00 92.44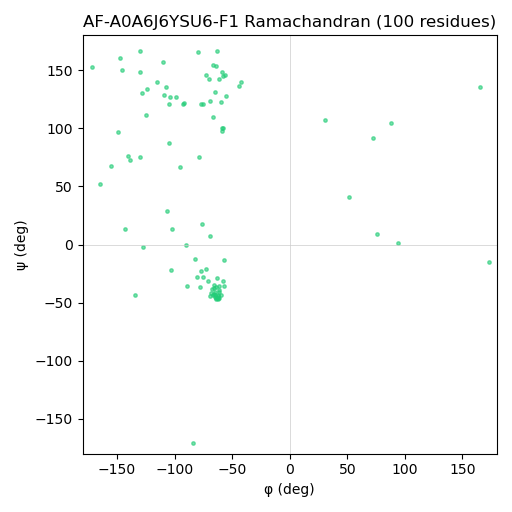 93 LEU A O 1
ATOM 677 N N . ALA A 1 94 ? -17.658 21.184 43.515 1.00 91.06 94 ALA A N 1
ATOM 678 C CA . ALA A 1 94 ? -18.544 20.656 44.551 1.00 91.06 94 ALA A CA 1
ATOM 679 C C . ALA A 1 94 ? -18.261 19.174 44.859 1.00 91.06 94 ALA A C 1
ATOM 681 O O . ALA A 1 94 ? -18.187 18.784 46.030 1.00 91.06 94 ALA A O 1
ATOM 682 N N . VAL A 1 95 ? -18.048 18.348 43.829 1.00 91.25 95 VAL A N 1
ATOM 683 C CA . VAL A 1 95 ? -17.685 16.930 43.981 1.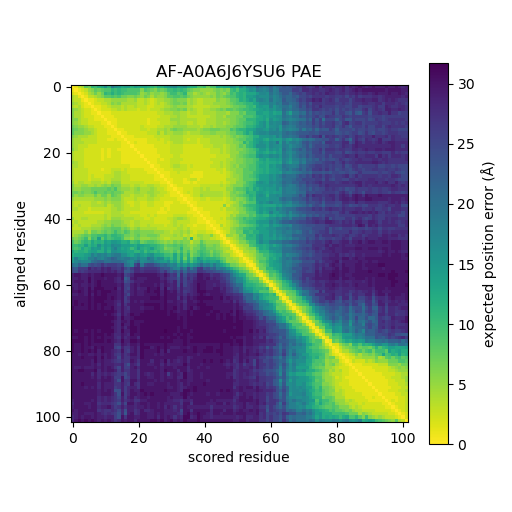00 91.25 95 VAL A CA 1
ATOM 684 C C . VAL A 1 95 ? -16.303 16.787 44.621 1.00 91.25 95 VAL A C 1
ATOM 686 O O . VAL A 1 95 ? -16.143 15.977 45.537 1.00 91.25 95 VAL A O 1
ATOM 689 N N . GLY A 1 96 ? -15.323 17.596 44.212 1.00 89.06 96 GLY A N 1
ATOM 690 C CA . GLY A 1 96 ? -13.981 17.606 44.800 1.00 89.06 96 GLY A CA 1
ATOM 691 C C . GLY A 1 96 ? -13.989 17.974 46.286 1.00 89.06 96 GLY A C 1
ATOM 692 O O . GLY A 1 96 ? -13.388 17.273 47.104 1.00 89.06 96 GLY A O 1
ATOM 693 N N . ILE A 1 97 ? -14.733 19.017 46.663 1.00 89.38 97 ILE A N 1
ATOM 694 C CA . ILE A 1 97 ? -14.893 19.439 48.062 1.00 89.38 97 ILE A CA 1
ATOM 695 C C . ILE A 1 97 ? -15.620 18.358 48.872 1.00 89.38 97 ILE A C 1
ATOM 697 O O . ILE A 1 97 ? -15.191 18.030 49.979 1.00 89.38 97 ILE A O 1
ATOM 701 N N . LYS A 1 98 ? -16.685 17.754 48.324 1.00 82.81 98 LYS A N 1
ATOM 702 C CA . LYS A 1 98 ? -17.427 16.669 48.990 1.00 82.81 98 LYS A CA 1
ATOM 703 C C . LYS A 1 98 ? -16.569 15.419 49.191 1.00 82.81 98 LYS A C 1
ATOM 705 O O . LYS A 1 98 ? -16.684 14.781 50.231 1.00 82.81 98 LYS A O 1
ATOM 710 N N . ARG A 1 99 ? -15.695 15.092 48.235 1.00 80.00 99 ARG A N 1
ATOM 711 C CA . ARG A 1 99 ? -14.755 13.966 48.336 1.00 80.00 99 ARG A CA 1
ATOM 712 C C . ARG A 1 99 ? -13.638 14.216 49.347 1.00 80.00 99 ARG A C 1
ATOM 714 O O . ARG A 1 99 ? -13.190 13.262 49.956 1.00 80.00 99 ARG A O 1
ATOM 721 N N . ARG A 1 100 ? -13.200 15.464 49.546 1.00 79.00 100 ARG A N 1
ATOM 722 C CA . ARG A 1 100 ? -12.210 15.798 50.589 1.00 79.00 100 ARG A CA 1
ATOM 723 C C . ARG A 1 100 ? -12.789 15.857 52.005 1.00 79.00 100 ARG A C 1
ATOM 725 O O . ARG A 1 100 ? -12.030 15.765 52.960 1.00 79.00 100 ARG A O 1
ATOM 732 N N . ARG A 1 101 ? -14.099 16.076 52.149 1.00 74.12 101 ARG A N 1
ATOM 733 C CA . ARG A 1 101 ? -14.788 16.140 53.453 1.00 74.12 101 ARG A CA 1
ATOM 734 C C . ARG A 1 101 ? -15.319 14.785 53.943 1.00 74.12 101 ARG A C 1
ATOM 736 O O . ARG A 1 101 ? -15.939 14.751 55.003 1.00 74.12 101 ARG A O 1
ATOM 743 N N . LYS A 1 102 ? -15.130 13.711 53.177 1.00 56.41 102 LYS A N 1
ATOM 744 C CA . LYS A 1 102 ? -15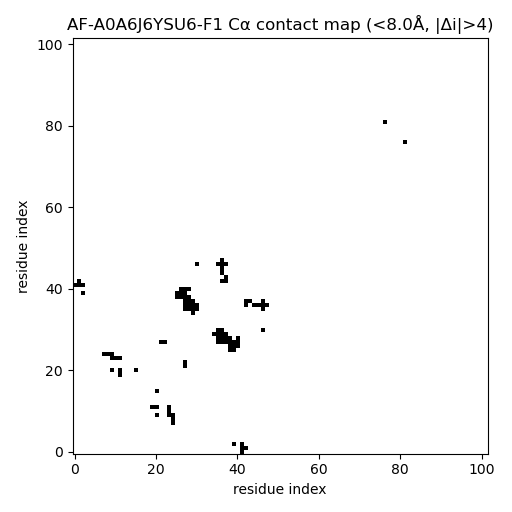.519 12.340 53.519 1.00 56.41 102 LYS A CA 1
ATOM 745 C C . LYS A 1 102 ? -14.264 11.499 53.690 1.00 56.41 102 LYS A C 1
ATOM 747 O O . LYS A 1 102 ? -14.286 10.633 54.584 1.00 56.41 102 LYS A O 1
#

Radius of gyration: 26.2 Å; Cα contacts (8 Å, |Δi|>4): 50; chains: 1; bounding box: 44×42×71 Å